Protein AF-A0A327YRJ1-F1 (afdb_monomer)

Organism: NCBI:txid1236486

Sequence (153 aa):
MKEEREKKSYSTFLKENEGKIMLAITIIFISLIMIYSNINEKEYYKKINDFQGKTVGKVYSIRLGKSSYLKYYFHDNDKKYYSEARYSEYTFDNFGKYYRVIFNEKNPSENHIYLNKEIKPDSIALTKAGFKYVIYYDYDIPTNTYIKKHKWE

Mean predicted aligned error: 8.68 Å

Structure (mmCIF, N/CA/C/O backbone):
data_AF-A0A327YRJ1-F1
#
_entry.id   AF-A0A327YRJ1-F1
#
loop_
_atom_site.group_PDB
_atom_site.id
_atom_site.type_symbol
_atom_site.label_atom_id
_atom_site.label_alt_id
_atom_site.label_comp_id
_atom_site.label_asym_id
_atom_site.label_entity_id
_atom_site.label_seq_id
_atom_site.pdbx_PDB_ins_code
_atom_site.Cartn_x
_atom_site.Cartn_y
_atom_site.Cartn_z
_atom_site.occupancy
_atom_site.B_iso_or_equiv
_atom_site.auth_seq_id
_atom_site.auth_comp_id
_atom_site.auth_asym_id
_atom_site.auth_atom_id
_atom_site.pdbx_PDB_model_num
ATOM 1 N N . MET A 1 1 ? 50.172 8.779 -47.676 1.00 62.72 1 MET A N 1
ATOM 2 C CA . MET A 1 1 ? 49.445 8.187 -48.829 1.00 62.72 1 MET A CA 1
ATOM 3 C C . MET A 1 1 ? 48.657 6.916 -48.489 1.00 62.72 1 MET A C 1
ATOM 5 O O . MET A 1 1 ? 47.507 6.835 -48.894 1.00 62.72 1 MET A O 1
ATOM 9 N N . LYS A 1 2 ? 49.219 5.917 -47.783 1.00 73.19 2 LYS A N 1
ATOM 10 C CA . LYS A 1 2 ? 48.483 4.690 -47.393 1.00 73.19 2 LYS A CA 1
ATOM 11 C C . LYS A 1 2 ? 47.362 4.972 -46.377 1.00 73.19 2 LYS A C 1
ATOM 13 O O . LYS A 1 2 ? 46.224 4.574 -46.585 1.00 73.19 2 LYS A O 1
ATOM 18 N N . GLU A 1 3 ? 47.674 5.779 -45.369 1.00 71.69 3 GLU A N 1
ATOM 19 C CA . GLU A 1 3 ? 46.765 6.141 -44.273 1.00 71.69 3 GLU A CA 1
ATOM 20 C C . GLU A 1 3 ? 45.514 6.925 -44.731 1.00 71.69 3 GLU A C 1
ATOM 22 O O . GLU A 1 3 ? 44.410 6.703 -44.241 1.00 71.69 3 GLU A O 1
ATOM 27 N N . GLU A 1 4 ? 45.646 7.811 -45.724 1.00 71.31 4 GLU A N 1
ATOM 28 C CA . GLU A 1 4 ? 44.507 8.553 -46.293 1.00 71.31 4 GLU A CA 1
ATOM 29 C C . GLU A 1 4 ? 43.560 7.654 -47.096 1.00 71.31 4 GLU A C 1
ATOM 31 O O . GLU A 1 4 ? 42.343 7.845 -47.059 1.00 71.31 4 GLU A O 1
ATOM 36 N N . ARG A 1 5 ? 44.098 6.649 -47.802 1.00 71.56 5 ARG A N 1
ATOM 37 C CA . ARG A 1 5 ? 43.279 5.667 -48.529 1.00 71.56 5 ARG A CA 1
ATOM 38 C C . ARG A 1 5 ? 42.517 4.769 -47.565 1.00 71.56 5 ARG A C 1
ATOM 40 O O . ARG A 1 5 ? 41.342 4.505 -47.794 1.00 71.56 5 ARG A O 1
ATOM 47 N N . GLU A 1 6 ? 43.158 4.359 -46.474 1.00 74.62 6 GLU A N 1
ATOM 48 C CA . GLU A 1 6 ? 42.516 3.582 -45.413 1.00 74.62 6 GLU A CA 1
ATOM 49 C C . GLU A 1 6 ? 41.383 4.385 -44.758 1.00 74.62 6 GLU A C 1
ATOM 51 O O . GLU A 1 6 ? 40.251 3.907 -44.717 1.00 74.62 6 GLU A O 1
ATOM 56 N N . LYS A 1 7 ? 41.617 5.647 -44.365 1.00 73.25 7 LYS A N 1
ATOM 57 C CA . LYS A 1 7 ? 40.568 6.529 -43.808 1.00 73.25 7 LYS A CA 1
ATOM 58 C C . LYS A 1 7 ? 39.374 6.711 -44.754 1.00 73.25 7 LYS A C 1
ATOM 60 O O . LYS A 1 7 ? 38.229 6.673 -44.306 1.00 73.25 7 LYS A O 1
ATOM 65 N N . LYS A 1 8 ? 39.621 6.868 -46.060 1.00 71.38 8 LYS A N 1
ATOM 66 C CA . LYS A 1 8 ? 38.564 6.993 -47.079 1.00 71.38 8 LYS A CA 1
ATOM 67 C C . LYS A 1 8 ? 37.799 5.680 -47.295 1.00 71.38 8 LYS A C 1
ATOM 69 O O . LYS A 1 8 ? 36.591 5.703 -47.515 1.00 71.38 8 LYS A O 1
ATOM 74 N N . SER A 1 9 ? 38.480 4.541 -47.184 1.00 79.94 9 SER A N 1
ATOM 75 C CA . SER A 1 9 ? 37.851 3.217 -47.220 1.00 79.94 9 SER A CA 1
ATOM 76 C C . SER A 1 9 ? 36.923 3.008 -46.019 1.00 79.94 9 SER A C 1
ATOM 78 O O . SER A 1 9 ? 35.780 2.592 -46.195 1.00 79.94 9 SER A O 1
ATOM 80 N N . TYR A 1 10 ? 37.374 3.357 -44.809 1.00 78.81 10 TYR A N 1
ATOM 81 C CA . TYR A 1 10 ? 36.559 3.262 -43.593 1.00 78.81 10 TYR A CA 1
ATOM 82 C C . TYR A 1 10 ? 35.337 4.182 -43.636 1.00 78.81 10 TYR A C 1
ATOM 84 O O . TYR A 1 10 ? 34.239 3.752 -43.293 1.00 78.81 10 TYR A O 1
ATOM 92 N N . SER A 1 11 ? 35.490 5.430 -44.084 1.00 76.25 11 SER A N 1
ATOM 93 C CA . SER A 1 11 ? 34.360 6.365 -44.151 1.00 76.25 11 SER A CA 1
ATOM 94 C C . SER A 1 11 ? 33.295 5.940 -45.165 1.00 76.25 11 SER A C 1
ATOM 96 O O . SER A 1 11 ? 32.104 6.126 -44.918 1.00 76.25 11 SER A O 1
ATOM 98 N N . THR A 1 12 ? 33.709 5.324 -46.276 1.00 79.69 12 THR A N 1
ATOM 99 C CA . THR A 1 12 ? 32.791 4.782 -47.288 1.00 79.69 12 THR A CA 1
ATOM 100 C C . THR A 1 12 ? 32.043 3.563 -46.743 1.00 79.69 12 THR A C 1
ATOM 102 O O . THR A 1 12 ? 30.819 3.519 -46.815 1.00 79.69 12 THR A O 1
ATOM 105 N N . PHE A 1 13 ? 32.752 2.644 -46.077 1.00 82.75 13 PHE A N 1
ATOM 106 C CA . PHE A 1 13 ? 32.151 1.482 -45.413 1.00 82.75 13 PHE A CA 1
ATOM 107 C C . PHE A 1 13 ? 31.131 1.872 -44.330 1.00 82.75 13 PHE A C 1
ATOM 109 O O . PHE A 1 13 ? 30.061 1.267 -44.239 1.00 82.75 13 PHE A O 1
ATOM 116 N N . LEU A 1 14 ? 31.449 2.886 -43.514 1.00 81.62 14 LEU A N 1
ATOM 117 C CA . LEU A 1 14 ? 30.552 3.391 -42.473 1.00 81.62 14 LEU A CA 1
ATOM 118 C C . LEU A 1 14 ? 29.273 3.985 -43.065 1.00 81.62 14 LEU A C 1
ATOM 120 O O . LEU A 1 14 ? 28.203 3.704 -42.541 1.00 81.62 14 LEU A O 1
ATOM 124 N N . LYS A 1 15 ? 29.365 4.745 -44.165 1.00 82.31 15 LYS A N 1
ATOM 125 C CA . LYS A 1 15 ? 28.189 5.289 -44.866 1.00 82.31 15 LYS A CA 1
ATOM 126 C C . LYS A 1 15 ? 27.324 4.201 -45.497 1.00 82.31 15 LYS A C 1
ATOM 128 O O . LYS A 1 15 ? 26.107 4.245 -45.379 1.00 82.31 15 LYS A O 1
ATOM 133 N N . GLU A 1 16 ? 27.935 3.205 -46.138 1.00 88.75 16 GLU A N 1
ATOM 134 C CA . GLU A 1 16 ? 27.197 2.088 -46.748 1.00 88.75 16 GLU A CA 1
ATOM 135 C C . GLU A 1 16 ? 26.468 1.222 -45.709 1.00 88.75 16 GLU A C 1
ATOM 137 O O . GLU A 1 16 ? 25.413 0.657 -45.997 1.00 88.75 16 GLU A O 1
ATOM 142 N N . ASN A 1 17 ? 27.008 1.124 -44.488 1.00 91.38 17 ASN A N 1
ATOM 143 C CA . ASN A 1 17 ? 26.457 0.295 -43.413 1.00 91.38 17 ASN A CA 1
ATOM 144 C C . ASN A 1 17 ? 25.818 1.099 -42.273 1.00 91.38 17 ASN A C 1
ATOM 146 O O . ASN A 1 17 ? 25.455 0.508 -41.254 1.00 91.38 17 ASN A O 1
ATOM 150 N N . GLU A 1 18 ? 25.636 2.410 -42.438 1.00 90.31 18 GLU A N 1
ATOM 151 C CA . GLU A 1 18 ? 25.198 3.333 -41.385 1.00 90.31 18 GLU A CA 1
ATOM 152 C C . GLU A 1 18 ? 23.911 2.852 -40.703 1.00 90.31 18 GLU A C 1
ATOM 154 O O . GLU A 1 18 ? 23.852 2.745 -39.479 1.00 90.31 18 GLU A O 1
ATOM 159 N N . GLY A 1 19 ? 22.913 2.436 -41.492 1.00 90.31 19 GLY A N 1
ATOM 160 C CA . GLY A 1 19 ? 21.649 1.912 -40.968 1.00 90.31 19 GLY A CA 1
ATOM 161 C C . GLY A 1 19 ? 21.799 0.614 -40.164 1.00 90.31 19 GLY A C 1
ATOM 162 O O . GLY A 1 19 ? 21.152 0.452 -39.132 1.00 90.31 19 GLY A O 1
ATOM 163 N N . LYS A 1 20 ? 22.684 -0.300 -40.588 1.00 92.44 20 LYS A N 1
ATOM 164 C CA . LYS A 1 20 ? 22.950 -1.558 -39.863 1.00 92.44 20 LYS A CA 1
ATOM 165 C C . LYS A 1 20 ? 23.688 -1.293 -38.553 1.00 92.44 20 LYS A C 1
ATOM 167 O O . LYS A 1 20 ? 23.373 -1.912 -37.540 1.00 92.44 20 LYS A O 1
ATOM 172 N N . ILE A 1 21 ? 24.643 -0.362 -38.574 1.00 93.81 21 ILE A N 1
ATOM 173 C CA . ILE A 1 21 ? 25.400 0.064 -37.394 1.00 93.81 21 ILE A CA 1
ATOM 174 C C . ILE A 1 21 ? 24.459 0.731 -36.387 1.00 93.81 21 ILE A C 1
ATOM 176 O O . ILE A 1 21 ? 24.454 0.352 -35.218 1.00 93.81 21 ILE A O 1
ATOM 180 N N . MET A 1 22 ? 23.607 1.656 -36.841 1.00 94.06 22 MET A N 1
ATOM 181 C CA . MET A 1 22 ? 22.606 2.306 -35.991 1.00 94.06 22 MET A CA 1
ATOM 182 C C . MET A 1 22 ? 21.644 1.293 -35.368 1.00 94.06 22 MET A C 1
ATOM 184 O O . MET A 1 22 ? 21.417 1.335 -34.161 1.00 94.06 22 MET A O 1
ATOM 188 N N . LEU A 1 23 ? 21.144 0.332 -36.150 1.00 94.81 23 LEU A N 1
ATOM 189 C CA . LEU A 1 23 ? 20.270 -0.728 -35.647 1.00 94.81 23 LEU A CA 1
ATOM 190 C C . LEU A 1 23 ? 20.965 -1.604 -34.590 1.00 94.81 23 LEU A C 1
ATOM 192 O O . LEU A 1 23 ? 20.375 -1.884 -33.546 1.00 94.81 23 LEU A O 1
ATOM 196 N N . ALA A 1 24 ? 22.224 -1.991 -34.815 1.00 95.31 24 ALA A N 1
ATOM 197 C CA . ALA A 1 24 ? 23.002 -2.752 -33.838 1.00 95.31 24 ALA A CA 1
ATOM 198 C C . ALA A 1 24 ? 23.181 -1.976 -32.521 1.00 95.31 24 ALA A C 1
ATOM 200 O O . ALA A 1 24 ? 22.971 -2.532 -31.443 1.00 95.31 24 ALA A O 1
ATOM 201 N N . ILE A 1 25 ? 23.489 -0.677 -32.602 1.00 95.62 25 ILE A N 1
ATOM 202 C CA . ILE A 1 25 ? 23.594 0.207 -31.435 1.00 95.62 25 ILE A CA 1
ATOM 203 C C . ILE A 1 25 ? 22.253 0.276 -30.689 1.00 95.62 25 ILE A C 1
ATOM 205 O O . ILE A 1 25 ? 22.221 0.108 -29.470 1.00 95.62 25 ILE A O 1
ATOM 209 N N . THR A 1 26 ? 21.134 0.457 -31.397 1.00 96.69 26 THR A N 1
ATOM 210 C CA . THR A 1 26 ? 19.794 0.492 -30.789 1.00 96.69 26 THR A CA 1
ATOM 211 C C . THR A 1 26 ? 19.466 -0.801 -30.038 1.00 96.69 26 THR A C 1
ATOM 213 O O . THR A 1 26 ? 18.987 -0.740 -28.907 1.00 96.69 26 THR A O 1
ATOM 216 N N . ILE A 1 27 ? 19.769 -1.969 -30.613 1.00 96.94 27 ILE A N 1
ATOM 217 C CA . ILE A 1 27 ? 19.542 -3.271 -29.962 1.00 96.94 27 ILE A CA 1
ATOM 218 C C . ILE A 1 27 ? 20.372 -3.400 -28.680 1.00 96.94 27 ILE A C 1
ATOM 220 O O . ILE A 1 27 ? 19.860 -3.875 -27.662 1.00 96.94 27 ILE A O 1
ATOM 224 N N . ILE A 1 28 ? 21.630 -2.949 -28.700 1.00 97.12 28 ILE A N 1
ATOM 225 C CA . ILE A 1 28 ? 22.500 -2.951 -27.516 1.00 97.12 28 ILE A CA 1
ATOM 226 C C . ILE A 1 28 ? 21.899 -2.067 -26.418 1.00 97.12 28 ILE A C 1
ATOM 228 O O . ILE A 1 28 ? 21.775 -2.514 -25.279 1.00 97.12 28 ILE A O 1
ATOM 232 N N . PHE A 1 29 ? 21.452 -0.853 -26.750 1.00 96.62 29 PHE A N 1
ATOM 233 C CA . PHE A 1 29 ? 20.815 0.041 -25.779 1.00 96.62 29 PHE A CA 1
ATOM 234 C C . PHE A 1 29 ? 19.529 -0.544 -25.189 1.00 96.62 29 PHE A C 1
ATOM 236 O O . PHE A 1 29 ? 19.354 -0.516 -23.971 1.00 96.62 29 PHE A O 1
ATOM 243 N N . ILE A 1 30 ? 18.653 -1.122 -26.016 1.00 96.69 30 ILE A N 1
ATOM 244 C CA . ILE A 1 30 ? 17.422 -1.777 -25.544 1.00 96.69 30 ILE A CA 1
ATOM 245 C C . ILE A 1 30 ? 17.765 -2.935 -24.597 1.00 96.69 30 ILE A C 1
ATOM 247 O O . ILE A 1 30 ? 17.162 -3.066 -23.532 1.00 96.69 30 ILE A O 1
ATOM 251 N N . SER A 1 31 ? 18.776 -3.735 -24.942 1.00 95.12 31 SER A N 1
ATOM 252 C CA . SER A 1 31 ? 19.245 -4.847 -24.108 1.00 95.12 31 SER A CA 1
ATOM 253 C C . SER A 1 31 ? 19.772 -4.364 -22.756 1.00 95.12 31 SER A C 1
ATOM 255 O O . SER A 1 31 ? 19.407 -4.924 -21.724 1.00 95.12 31 SER A O 1
ATOM 257 N N . LEU A 1 32 ? 20.567 -3.290 -22.737 1.00 95.62 32 LEU A N 1
ATOM 258 C CA . LEU A 1 32 ? 21.069 -2.685 -21.500 1.00 95.62 32 LEU A CA 1
ATOM 259 C C . LEU A 1 32 ? 19.932 -2.157 -20.616 1.00 95.62 32 LEU A C 1
ATOM 261 O O . LEU A 1 32 ? 19.950 -2.393 -19.409 1.00 95.62 32 LEU A O 1
ATOM 265 N N . ILE A 1 33 ? 18.923 -1.505 -21.203 1.00 95.06 33 ILE A N 1
ATOM 266 C CA . ILE A 1 33 ? 17.741 -1.018 -20.473 1.00 95.06 33 ILE A CA 1
ATOM 267 C C . ILE A 1 33 ? 16.972 -2.188 -19.845 1.00 95.06 33 ILE A C 1
ATOM 269 O O . ILE A 1 33 ? 16.608 -2.119 -18.671 1.00 95.06 33 ILE A O 1
ATOM 273 N N . MET A 1 34 ? 16.762 -3.280 -20.588 1.00 92.62 34 MET A N 1
ATOM 274 C CA . MET A 1 34 ? 16.081 -4.470 -20.064 1.00 92.62 34 MET A CA 1
ATOM 275 C C . MET A 1 34 ? 16.867 -5.133 -18.926 1.00 92.62 34 MET A C 1
ATOM 277 O O . MET A 1 34 ? 16.280 -5.493 -17.906 1.00 92.62 34 MET A O 1
ATOM 281 N N . ILE A 1 35 ? 18.192 -5.262 -19.065 1.00 94.25 35 ILE A N 1
ATOM 282 C CA . ILE A 1 35 ? 19.060 -5.816 -18.014 1.00 94.25 35 ILE A CA 1
ATOM 283 C C . ILE A 1 35 ? 18.996 -4.942 -16.759 1.00 94.25 35 ILE A C 1
ATOM 285 O O . ILE A 1 35 ? 18.766 -5.462 -15.668 1.00 94.25 35 ILE A O 1
ATOM 289 N N . TYR A 1 36 ? 19.148 -3.624 -16.912 1.00 93.94 36 TYR A N 1
ATOM 290 C CA . TYR A 1 36 ? 19.077 -2.674 -15.804 1.00 93.94 36 TYR A CA 1
ATOM 291 C C . TYR A 1 36 ? 17.726 -2.744 -15.078 1.00 93.94 36 TYR A C 1
ATOM 293 O O . TYR A 1 36 ? 17.688 -2.837 -13.852 1.00 93.94 36 TYR A O 1
ATOM 301 N N . SER A 1 37 ? 16.619 -2.782 -15.827 1.00 89.56 37 SER A N 1
ATOM 302 C CA . SER A 1 37 ? 15.274 -2.913 -15.255 1.00 89.56 37 SER A CA 1
ATOM 303 C C . SER A 1 37 ? 15.117 -4.198 -14.436 1.00 89.56 37 SER A C 1
ATOM 305 O O . SER A 1 37 ? 14.588 -4.156 -13.329 1.00 89.56 37 SER A O 1
ATOM 307 N N . ASN A 1 38 ? 15.610 -5.329 -14.949 1.00 90.50 38 ASN A N 1
ATOM 308 C CA . ASN A 1 38 ? 15.528 -6.625 -14.270 1.00 90.50 38 ASN A CA 1
ATOM 309 C C . ASN A 1 38 ? 16.385 -6.668 -12.990 1.00 90.50 38 ASN A C 1
ATOM 311 O O . ASN A 1 38 ? 15.980 -7.246 -11.983 1.00 90.50 38 ASN A O 1
ATOM 315 N N . ILE A 1 39 ? 17.569 -6.043 -13.001 1.00 92.75 39 ILE A N 1
ATOM 316 C CA . ILE A 1 39 ? 18.412 -5.920 -11.800 1.00 92.75 39 ILE A CA 1
ATOM 317 C C . ILE A 1 39 ? 17.692 -5.089 -10.734 1.00 92.75 39 ILE A C 1
ATOM 319 O O . ILE A 1 39 ? 17.546 -5.562 -9.607 1.00 92.75 39 ILE A O 1
ATOM 323 N N . ASN A 1 40 ? 17.178 -3.909 -11.096 1.00 89.50 40 ASN A N 1
ATOM 324 C CA . ASN A 1 40 ? 16.444 -3.050 -10.162 1.00 89.50 40 ASN A CA 1
ATOM 325 C C . ASN A 1 40 ? 15.220 -3.755 -9.567 1.00 89.50 40 ASN A C 1
ATOM 327 O O . ASN A 1 40 ? 14.966 -3.646 -8.369 1.00 89.50 40 ASN A O 1
ATOM 331 N N . GLU A 1 41 ? 14.463 -4.488 -10.384 1.00 87.19 41 GLU A N 1
ATOM 332 C CA . GLU A 1 41 ? 13.302 -5.245 -9.917 1.00 87.19 41 GLU A CA 1
ATOM 333 C C . GLU A 1 41 ? 13.708 -6.324 -8.902 1.00 87.19 41 GLU A C 1
ATOM 335 O O . GLU A 1 41 ? 13.120 -6.427 -7.822 1.00 87.19 41 GLU A O 1
ATOM 340 N N . LYS A 1 42 ? 14.768 -7.088 -9.194 1.00 90.25 42 LYS A N 1
ATOM 341 C CA . LYS A 1 42 ? 15.301 -8.098 -8.269 1.00 90.25 42 LYS A CA 1
ATOM 342 C C . LYS A 1 42 ? 15.792 -7.486 -6.963 1.00 90.25 42 LYS A C 1
ATOM 344 O O . LYS A 1 42 ? 15.516 -8.042 -5.902 1.00 90.25 42 LYS A O 1
ATOM 349 N N . GLU A 1 43 ? 16.504 -6.365 -7.018 1.00 90.62 43 GLU A N 1
ATOM 350 C CA . GLU A 1 43 ? 16.972 -5.664 -5.820 1.00 90.62 43 GLU A CA 1
ATOM 351 C C . GLU A 1 43 ? 15.811 -5.130 -4.980 1.00 90.62 43 GLU A C 1
ATOM 353 O O . GLU A 1 43 ? 15.820 -5.287 -3.759 1.00 90.62 43 GLU A O 1
ATOM 358 N N . TYR A 1 44 ? 14.780 -4.575 -5.622 1.00 87.75 44 TYR A N 1
ATOM 359 C CA . TYR A 1 4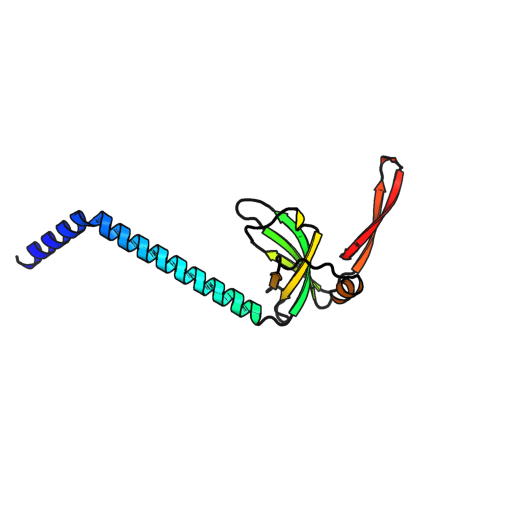4 ? 13.564 -4.117 -4.953 1.00 87.75 44 TYR A CA 1
ATOM 360 C C . TYR A 1 44 ? 12.873 -5.258 -4.199 1.00 87.75 44 TYR A C 1
ATOM 362 O O . TYR A 1 44 ? 12.614 -5.139 -3.000 1.00 87.75 44 TYR A O 1
ATOM 370 N N . TYR A 1 45 ? 12.634 -6.395 -4.861 1.00 86.69 45 TYR A N 1
ATOM 371 C CA . TYR A 1 45 ? 12.010 -7.549 -4.210 1.00 86.69 45 TYR A CA 1
ATOM 372 C C . TYR A 1 45 ? 12.905 -8.191 -3.150 1.00 86.69 45 TYR A C 1
ATOM 374 O O . TYR A 1 45 ? 12.395 -8.642 -2.127 1.00 86.69 45 TYR A O 1
ATOM 382 N N . LYS A 1 46 ? 14.229 -8.196 -3.341 1.00 90.06 46 LYS A N 1
ATOM 383 C CA . LYS A 1 46 ? 15.178 -8.643 -2.315 1.00 90.06 46 LYS A CA 1
ATOM 384 C C . LYS A 1 46 ? 15.073 -7.774 -1.061 1.00 90.06 46 LYS A C 1
ATOM 386 O O . LYS A 1 46 ? 14.860 -8.314 0.017 1.00 90.06 46 LYS A O 1
ATOM 391 N N . LYS A 1 47 ? 15.114 -6.445 -1.218 1.00 88.56 47 LYS A N 1
ATOM 392 C CA . LYS A 1 47 ? 14.949 -5.485 -0.116 1.00 88.56 47 LYS A CA 1
ATOM 393 C C . LYS A 1 47 ? 13.636 -5.710 0.633 1.00 88.56 47 LYS A C 1
ATOM 395 O O . LYS A 1 47 ? 13.612 -5.719 1.857 1.00 88.56 47 LYS A O 1
ATOM 400 N N . ILE A 1 48 ? 12.551 -5.905 -0.107 1.00 89.44 48 ILE A N 1
ATOM 401 C CA . ILE A 1 48 ? 11.219 -6.133 0.455 1.00 89.44 48 ILE A CA 1
ATOM 402 C C . ILE A 1 48 ? 11.131 -7.461 1.207 1.00 89.44 48 ILE A C 1
ATOM 404 O O . ILE A 1 48 ? 10.498 -7.521 2.255 1.00 89.44 48 ILE A O 1
ATOM 408 N N . ASN A 1 49 ? 11.772 -8.519 0.712 1.00 87.12 49 ASN A N 1
ATOM 409 C CA . ASN A 1 49 ? 11.788 -9.814 1.394 1.00 87.12 49 ASN A CA 1
ATOM 410 C C . ASN A 1 49 ? 12.507 -9.767 2.752 1.00 87.12 49 ASN A C 1
ATOM 412 O O . ASN A 1 49 ? 12.195 -10.580 3.620 1.00 87.12 49 ASN A O 1
ATOM 416 N N . ASP A 1 50 ? 13.411 -8.805 2.948 1.00 90.50 50 ASP A N 1
ATOM 417 C CA . ASP A 1 50 ? 14.113 -8.586 4.217 1.00 90.50 50 ASP A CA 1
ATOM 418 C C . ASP A 1 50 ? 13.263 -7.807 5.245 1.00 90.50 50 ASP A C 1
ATOM 420 O O . ASP A 1 50 ? 13.641 -7.689 6.414 1.00 90.50 50 ASP A O 1
ATOM 424 N N . PHE A 1 51 ? 12.101 -7.275 4.847 1.00 92.56 51 PHE A N 1
ATOM 425 C CA . PHE A 1 51 ? 11.199 -6.565 5.753 1.00 92.56 51 PHE A CA 1
ATOM 426 C C . PHE A 1 51 ? 10.526 -7.523 6.741 1.00 92.56 51 PHE A C 1
ATOM 428 O O . PHE A 1 51 ? 9.893 -8.512 6.364 1.00 92.56 51 PHE A O 1
ATOM 435 N N . GLN A 1 52 ? 10.625 -7.197 8.030 1.00 90.06 52 GLN A N 1
ATOM 436 C CA . GLN A 1 52 ? 10.057 -8.012 9.107 1.00 90.06 52 GLN A CA 1
ATOM 437 C C . GLN A 1 52 ? 8.640 -7.580 9.496 1.00 90.06 52 GLN A C 1
ATOM 439 O O . GLN A 1 52 ? 7.813 -8.438 9.820 1.00 90.06 52 GLN A O 1
ATOM 444 N N . GLY A 1 53 ? 8.334 -6.286 9.365 1.00 91.25 53 GLY A N 1
ATOM 445 C CA . GLY A 1 53 ? 7.039 -5.719 9.713 1.00 91.25 53 GLY A CA 1
ATOM 446 C C . GLY A 1 53 ? 5.947 -6.247 8.792 1.00 91.25 53 GLY A C 1
ATOM 447 O O . GLY A 1 53 ?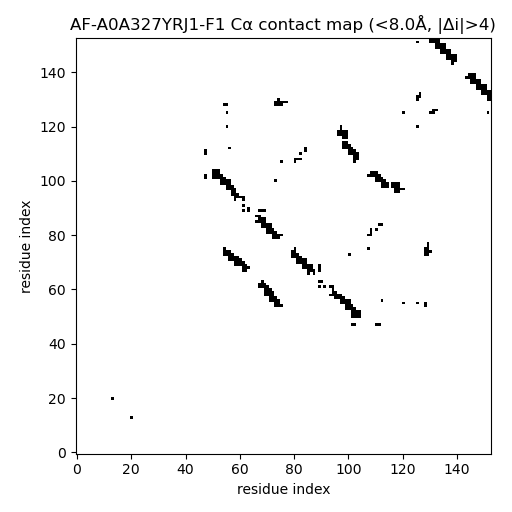 6.089 -6.244 7.566 1.00 91.25 53 GLY A O 1
ATOM 448 N N . LYS A 1 54 ? 4.843 -6.719 9.378 1.00 93.00 54 LYS A N 1
ATOM 449 C CA . LYS A 1 54 ? 3.676 -7.252 8.660 1.00 93.00 54 LYS A CA 1
ATOM 450 C C . LYS A 1 54 ? 2.409 -6.724 9.307 1.00 93.00 54 LYS A C 1
ATOM 452 O O . LYS A 1 54 ? 2.196 -6.919 10.497 1.00 93.00 54 LYS A O 1
ATOM 457 N N . THR A 1 55 ? 1.545 -6.102 8.517 1.00 94.06 55 THR A N 1
ATOM 458 C CA . THR A 1 55 ? 0.292 -5.529 9.015 1.00 94.06 55 THR A CA 1
ATOM 459 C C . THR A 1 55 ? -0.788 -5.526 7.933 1.00 94.06 55 THR A C 1
ATOM 461 O O . THR A 1 55 ? -0.613 -6.055 6.828 1.00 94.06 55 THR A O 1
ATOM 464 N N . VAL A 1 56 ? -1.934 -4.954 8.274 1.00 94.69 56 VAL A N 1
ATOM 465 C CA . VAL A 1 56 ? -3.060 -4.719 7.382 1.00 94.69 56 VAL A CA 1
ATOM 466 C C . VAL A 1 56 ? -3.007 -3.275 6.891 1.00 94.69 56 VAL A C 1
ATOM 468 O O . VAL A 1 56 ? -2.931 -2.342 7.684 1.00 94.69 56 VAL A O 1
ATOM 471 N N . GLY A 1 57 ? -3.076 -3.085 5.576 1.00 95.25 57 GLY A N 1
ATOM 472 C CA . GLY A 1 57 ? -3.254 -1.775 4.957 1.00 95.25 57 GLY A CA 1
ATOM 473 C C . GLY A 1 57 ? -4.650 -1.622 4.376 1.00 95.25 57 GLY A C 1
ATOM 474 O O . GLY A 1 57 ? -5.207 -2.583 3.844 1.00 95.25 57 GLY A O 1
ATOM 475 N N . LYS A 1 58 ? -5.203 -0.411 4.447 1.00 95.44 58 LYS A N 1
ATOM 476 C CA . LYS A 1 58 ? -6.487 -0.048 3.845 1.00 95.44 58 LYS A CA 1
ATOM 477 C C . LYS A 1 58 ? -6.279 0.889 2.669 1.00 95.44 58 LYS A C 1
ATOM 479 O O . LYS A 1 58 ? -5.596 1.908 2.782 1.00 95.44 58 LYS A O 1
ATOM 484 N N . VAL A 1 59 ? -6.930 0.577 1.558 1.00 94.31 59 VAL A N 1
ATOM 485 C CA . VAL A 1 59 ? -6.961 1.441 0.378 1.00 94.31 59 VAL A CA 1
ATOM 486 C C . VAL A 1 59 ? -7.953 2.571 0.596 1.00 94.31 59 VAL A C 1
ATOM 488 O O . VAL A 1 59 ? -9.121 2.320 0.889 1.00 94.31 59 VAL A O 1
ATOM 491 N N . TYR A 1 60 ? -7.510 3.814 0.420 1.00 93.94 60 TYR A N 1
ATOM 492 C CA . TYR A 1 60 ? -8.360 4.992 0.629 1.00 93.94 60 TYR A CA 1
ATOM 493 C C . TYR A 1 60 ? -8.466 5.903 -0.596 1.00 93.94 60 TYR A C 1
ATOM 495 O O . TYR A 1 60 ? -9.257 6.842 -0.586 1.00 93.94 60 TYR A O 1
ATOM 503 N N . SER A 1 61 ? -7.675 5.671 -1.645 1.00 92.31 61 SER A N 1
ATOM 504 C CA . SER A 1 61 ? -7.793 6.405 -2.903 1.00 92.31 61 SER A CA 1
ATOM 505 C C . SER A 1 61 ? -7.216 5.590 -4.051 1.00 92.31 61 SER A C 1
ATOM 507 O O . SER A 1 61 ? -6.194 4.923 -3.898 1.00 92.31 61 SER A O 1
ATOM 509 N N . ILE A 1 62 ? -7.870 5.664 -5.205 1.00 90.38 62 ILE A N 1
ATOM 510 C CA . ILE A 1 62 ? -7.411 5.059 -6.452 1.00 90.38 62 ILE A CA 1
ATOM 511 C C . ILE A 1 62 ? -7.518 6.124 -7.529 1.00 90.38 62 ILE A C 1
ATOM 513 O O . ILE A 1 62 ? -8.563 6.756 -7.683 1.00 90.38 62 ILE A O 1
ATOM 517 N N . ARG A 1 63 ? -6.440 6.315 -8.285 1.00 88.88 63 ARG A N 1
ATOM 518 C CA . ARG A 1 63 ? -6.471 7.069 -9.533 1.00 88.88 63 ARG A CA 1
ATOM 519 C C . ARG A 1 63 ? -6.156 6.110 -10.661 1.00 88.88 63 ARG A C 1
ATOM 521 O O . ARG A 1 63 ? -5.081 5.523 -10.671 1.00 88.88 63 ARG A O 1
ATOM 528 N N . LEU A 1 64 ? -7.085 5.981 -11.601 1.00 85.00 64 LEU A N 1
ATOM 529 C CA . LEU A 1 64 ? -6.892 5.203 -12.819 1.00 85.00 64 LEU A CA 1
ATOM 530 C C . LEU A 1 64 ? -6.423 6.118 -13.956 1.00 85.00 64 LEU A C 1
ATOM 532 O O . LEU A 1 64 ? -6.857 7.267 -14.059 1.00 85.00 64 LEU A O 1
ATOM 536 N N . GLY A 1 65 ? -5.519 5.626 -14.801 1.00 80.06 65 GLY A N 1
ATOM 537 C CA . GLY A 1 65 ? -5.042 6.340 -15.984 1.00 80.06 65 GLY A CA 1
ATOM 538 C C . GLY A 1 65 ? -3.711 5.796 -16.497 1.00 80.06 65 GLY A C 1
ATOM 539 O O . GLY A 1 65 ? -3.320 4.679 -16.179 1.00 80.06 65 GLY A O 1
ATOM 540 N N . LYS A 1 66 ? -2.970 6.613 -17.260 1.00 74.38 66 LYS A N 1
ATOM 541 C CA . LYS A 1 66 ? -1.635 6.244 -17.784 1.00 74.38 66 LYS A CA 1
ATOM 542 C C . LYS A 1 66 ? -0.624 5.878 -16.692 1.00 74.38 66 LYS A C 1
ATOM 544 O O . LYS A 1 66 ? 0.337 5.165 -16.948 1.00 74.38 66 LYS A O 1
ATOM 549 N N . SER A 1 67 ? -0.830 6.379 -15.481 1.00 76.31 67 SER A N 1
ATOM 550 C CA . SER A 1 67 ? -0.050 6.013 -14.303 1.00 76.31 67 SER A CA 1
ATOM 551 C C . SER A 1 67 ? -1.020 5.770 -13.163 1.00 76.31 67 SER A C 1
ATOM 553 O O . SER A 1 67 ? -1.200 6.627 -12.297 1.00 76.31 67 SER A O 1
ATOM 555 N N . SER A 1 68 ? -1.709 4.632 -13.231 1.00 83.75 68 SER A N 1
ATOM 556 C CA . SER A 1 68 ? -2.612 4.220 -12.169 1.00 83.75 68 SER A CA 1
ATOM 557 C C . SER A 1 68 ? -1.834 4.076 -10.864 1.00 83.75 68 SER A C 1
ATOM 559 O O . SER A 1 68 ? -0.806 3.398 -10.805 1.00 83.75 68 SER A O 1
ATOM 561 N N . TYR A 1 69 ? -2.315 4.740 -9.820 1.00 87.31 69 TYR A N 1
ATOM 562 C CA . TYR A 1 69 ? -1.759 4.614 -8.483 1.00 87.31 69 TYR A CA 1
ATOM 563 C C . TYR A 1 69 ? -2.865 4.418 -7.464 1.00 87.31 69 TYR A C 1
ATOM 565 O O . TYR A 1 69 ? -3.968 4.965 -7.564 1.00 87.31 69 TYR A O 1
ATOM 573 N N . LEU A 1 70 ? -2.525 3.641 -6.454 1.00 91.75 70 LEU A N 1
ATOM 574 C CA . LEU A 1 70 ? -3.365 3.336 -5.323 1.00 91.75 70 LEU A CA 1
ATOM 575 C C . LEU A 1 70 ? -2.695 3.916 -4.087 1.00 91.75 70 LEU A C 1
ATOM 577 O O . LEU A 1 70 ? -1.515 3.669 -3.844 1.00 91.75 70 LEU A O 1
ATOM 581 N N . LYS A 1 71 ? -3.449 4.689 -3.309 1.00 94.19 71 LYS A N 1
ATOM 582 C CA . LYS A 1 71 ? -3.001 5.192 -2.015 1.00 94.19 71 LYS A CA 1
ATOM 583 C C . LYS A 1 71 ? -3.622 4.362 -0.909 1.00 94.19 71 LYS A C 1
ATOM 585 O O . LYS A 1 71 ? -4.830 4.098 -0.899 1.00 94.19 71 LYS A O 1
ATOM 590 N N . TYR A 1 72 ? -2.782 3.977 0.033 1.00 95.50 72 TYR A N 1
ATOM 591 C CA . TYR A 1 72 ? -3.163 3.167 1.172 1.00 95.50 72 TYR A CA 1
ATOM 592 C C . TYR A 1 72 ? -2.545 3.724 2.445 1.00 95.50 72 TYR A C 1
ATOM 594 O O . TYR A 1 72 ? -1.599 4.513 2.411 1.00 95.50 72 TYR A O 1
ATOM 602 N N . TYR A 1 73 ? -3.112 3.320 3.571 1.00 96.50 73 TYR A N 1
ATOM 603 C CA . TYR A 1 73 ? -2.513 3.567 4.867 1.00 96.50 73 TYR A CA 1
ATOM 604 C C . TYR A 1 73 ? -2.513 2.303 5.707 1.00 96.50 73 TYR A C 1
ATOM 606 O O . TYR A 1 73 ? -3.332 1.407 5.502 1.00 96.50 73 TYR A O 1
ATOM 614 N N . PHE A 1 74 ? -1.610 2.256 6.669 1.00 96.50 74 PHE A N 1
ATOM 615 C CA . PHE A 1 74 ? -1.552 1.225 7.695 1.00 96.50 74 PHE A CA 1
ATOM 616 C C . PHE A 1 74 ? -1.114 1.858 9.012 1.00 96.50 74 PHE A C 1
ATOM 618 O O . PHE A 1 74 ? -0.667 3.008 9.028 1.00 96.50 74 PHE A O 1
ATOM 625 N N . HIS A 1 75 ? -1.253 1.115 10.104 1.00 95.06 75 HIS A N 1
ATOM 626 C CA . HIS A 1 75 ? -0.762 1.550 11.404 1.00 95.06 75 HIS A CA 1
ATOM 627 C C . HIS A 1 75 ? 0.393 0.670 11.870 1.00 95.06 75 HIS A C 1
ATOM 629 O O . HIS A 1 75 ? 0.414 -0.537 11.615 1.00 95.06 75 HIS A O 1
ATOM 635 N N . ASP A 1 76 ? 1.339 1.303 12.553 1.00 93.31 76 ASP A N 1
ATOM 636 C CA . ASP A 1 76 ? 2.411 0.669 13.312 1.00 93.31 76 ASP A CA 1
ATOM 637 C C . ASP A 1 76 ? 2.657 1.501 14.578 1.00 93.31 76 ASP A C 1
ATOM 639 O O . ASP A 1 76 ? 2.780 2.723 14.493 1.00 93.31 76 ASP A O 1
ATOM 643 N N . ASN A 1 77 ? 2.678 0.862 15.752 1.00 87.50 77 ASN A N 1
ATOM 644 C CA . ASN A 1 77 ? 2.905 1.523 17.047 1.00 87.50 77 ASN A CA 1
ATOM 645 C C . ASN A 1 77 ? 2.069 2.811 17.255 1.00 87.50 77 ASN A C 1
ATOM 647 O O . ASN A 1 77 ? 2.616 3.882 17.524 1.00 87.50 77 ASN A O 1
ATOM 651 N N . ASP A 1 78 ? 0.746 2.718 17.061 1.00 84.69 78 ASP A N 1
ATOM 652 C CA . ASP A 1 78 ? -0.231 3.826 17.136 1.00 84.69 78 ASP A CA 1
ATOM 653 C C . ASP A 1 78 ? -0.023 4.982 16.136 1.00 84.69 78 ASP A C 1
ATOM 655 O O . ASP A 1 78 ? -0.760 5.974 16.157 1.00 84.69 78 ASP A O 1
ATOM 659 N N . LYS A 1 79 ? 0.947 4.867 15.222 1.00 92.81 79 LYS A N 1
ATOM 660 C CA . LYS A 1 79 ? 1.190 5.834 14.151 1.00 92.81 79 LYS A CA 1
ATOM 661 C C . LYS A 1 79 ? 0.603 5.343 12.842 1.00 92.81 79 LYS A C 1
ATOM 663 O O . LYS A 1 79 ? 0.762 4.189 12.455 1.00 92.81 79 LYS A O 1
ATOM 668 N N . LYS A 1 80 ? -0.020 6.272 12.122 1.00 94.69 80 LYS A N 1
ATOM 669 C CA . LYS A 1 80 ? -0.600 6.044 10.802 1.00 94.69 80 LYS A CA 1
ATOM 670 C C . LYS A 1 80 ? 0.397 6.426 9.714 1.00 94.69 80 LYS A C 1
ATOM 672 O O . LYS A 1 80 ? 0.844 7.571 9.658 1.00 94.69 80 LYS A O 1
ATOM 677 N N . TYR A 1 81 ? 0.692 5.489 8.824 1.00 95.94 81 TYR A N 1
ATOM 678 C CA . TYR A 1 81 ? 1.603 5.665 7.698 1.00 95.94 81 TYR A CA 1
ATOM 679 C C . TYR A 1 81 ? 0.823 5.665 6.392 1.00 95.94 81 TYR A C 1
ATOM 681 O O . TYR A 1 81 ? -0.059 4.832 6.197 1.00 95.94 81 TYR A O 1
ATOM 689 N N . TYR A 1 82 ? 1.155 6.594 5.496 1.00 96.00 82 TYR A N 1
ATOM 690 C CA . TYR A 1 82 ? 0.549 6.714 4.172 1.00 96.00 82 TYR A CA 1
ATOM 691 C C . TYR A 1 82 ? 1.565 6.334 3.108 1.00 96.00 82 TYR A C 1
ATOM 693 O O . TYR A 1 82 ? 2.733 6.706 3.202 1.00 96.00 82 TYR A O 1
ATOM 701 N N . SER A 1 83 ? 1.110 5.623 2.084 1.00 95.00 83 SER A N 1
ATOM 702 C CA . SER A 1 83 ? 1.965 5.209 0.982 1.00 95.00 83 SER A CA 1
ATOM 703 C C . SER A 1 83 ? 1.183 5.090 -0.321 1.00 95.00 83 SER A C 1
ATOM 705 O O . SER A 1 83 ? -0.054 5.121 -0.345 1.00 95.00 83 SER A O 1
ATOM 707 N N . GLU A 1 84 ? 1.924 4.974 -1.416 1.00 92.69 84 GLU A N 1
ATOM 708 C CA . GLU A 1 84 ? 1.396 4.764 -2.753 1.00 92.69 84 GLU A CA 1
ATOM 709 C C . GLU A 1 84 ? 2.026 3.535 -3.404 1.00 92.69 84 GLU A C 1
ATOM 711 O O . GLU A 1 84 ? 3.205 3.237 -3.228 1.00 92.69 84 GLU A O 1
ATOM 716 N N . ALA A 1 85 ? 1.219 2.816 -4.175 1.00 88.69 85 ALA A N 1
ATOM 717 C CA . ALA A 1 85 ? 1.670 1.737 -5.033 1.00 88.69 85 ALA A CA 1
ATOM 718 C C . ALA A 1 85 ? 1.256 2.043 -6.475 1.00 88.69 85 ALA A C 1
ATOM 720 O O . ALA A 1 85 ? 0.177 2.591 -6.723 1.00 88.69 85 ALA A O 1
ATOM 721 N N . ARG A 1 86 ? 2.133 1.707 -7.426 1.00 84.75 86 ARG A N 1
ATOM 722 C CA . ARG A 1 86 ? 1.883 1.820 -8.867 1.00 84.75 86 ARG A CA 1
ATOM 723 C C . ARG A 1 86 ? 1.777 0.426 -9.456 1.00 84.75 86 ARG A C 1
ATOM 725 O O . ARG A 1 86 ? 2.776 -0.282 -9.493 1.00 84.75 86 ARG A O 1
ATOM 732 N N . TYR A 1 87 ? 0.595 0.036 -9.912 1.00 72.38 87 TYR A N 1
ATOM 733 C CA . TYR A 1 87 ? 0.414 -1.168 -10.712 1.00 72.38 87 TYR A CA 1
ATOM 734 C C . TYR A 1 87 ? -0.544 -0.864 -11.862 1.00 72.38 87 TYR A C 1
ATOM 736 O O . TYR A 1 87 ? -1.436 -0.019 -11.767 1.00 72.38 87 TYR A O 1
ATOM 744 N N . SER A 1 88 ? -0.359 -1.600 -12.949 1.00 68.50 88 SER A N 1
ATOM 745 C CA . SER A 1 88 ? -1.193 -1.557 -14.147 1.00 68.50 88 SER A CA 1
ATOM 746 C C . SER A 1 88 ? -2.579 -2.180 -13.957 1.00 68.50 88 SER A C 1
ATOM 748 O O . SER A 1 88 ? -3.487 -1.858 -14.713 1.00 68.50 88 SER A O 1
ATOM 750 N N . GLU A 1 89 ? -2.757 -3.045 -12.957 1.00 69.25 89 GLU A N 1
ATOM 751 C CA . GLU A 1 89 ? -3.935 -3.919 -12.821 1.00 69.25 89 GLU A CA 1
ATOM 752 C C . GLU A 1 89 ? -5.002 -3.397 -11.841 1.00 69.25 89 GLU A C 1
ATOM 754 O O . GLU A 1 89 ? -5.893 -4.135 -11.426 1.00 69.25 89 GLU A O 1
ATOM 759 N N . TYR A 1 90 ? -4.932 -2.127 -11.432 1.00 75.69 90 TYR A N 1
ATOM 760 C CA . TYR A 1 90 ? -5.911 -1.572 -10.495 1.00 75.69 90 TYR A CA 1
ATOM 761 C C . TYR A 1 90 ? -7.282 -1.374 -11.120 1.00 75.69 90 TYR A C 1
ATOM 763 O O . TYR A 1 90 ? -7.419 -0.817 -12.209 1.00 75.69 90 TYR A O 1
ATOM 771 N N . THR A 1 91 ? -8.303 -1.719 -10.346 1.00 79.88 91 THR A N 1
ATOM 772 C CA . THR A 1 91 ? -9.699 -1.395 -10.626 1.00 79.88 91 THR A CA 1
ATOM 773 C C . THR A 1 91 ? -10.273 -0.582 -9.470 1.00 79.88 91 THR A C 1
ATOM 775 O O . THR A 1 91 ? -9.728 -0.567 -8.362 1.00 79.88 91 THR A O 1
ATOM 778 N N . PHE A 1 92 ? -11.392 0.105 -9.703 1.00 84.12 92 PHE A N 1
ATOM 779 C CA . PHE A 1 92 ? -12.101 0.783 -8.614 1.00 84.12 92 PHE A CA 1
ATOM 780 C C . PHE A 1 92 ? -12.560 -0.190 -7.518 1.00 84.12 92 PHE A C 1
ATOM 782 O O . PHE A 1 92 ? -12.671 0.221 -6.365 1.00 84.12 92 PHE A O 1
ATOM 789 N N . ASP A 1 93 ? -12.702 -1.481 -7.828 1.00 87.25 93 ASP A N 1
ATOM 790 C CA . ASP A 1 93 ? -13.061 -2.521 -6.862 1.00 87.25 93 ASP A CA 1
ATOM 791 C C . ASP A 1 93 ? -12.009 -2.702 -5.767 1.00 87.25 93 ASP A C 1
ATOM 793 O O . ASP A 1 93 ? -12.310 -3.268 -4.720 1.00 87.25 93 ASP A O 1
ATOM 797 N N . ASN A 1 94 ? -10.772 -2.230 -5.963 1.00 89.50 94 ASN A N 1
ATOM 798 C CA . ASN A 1 94 ? -9.755 -2.273 -4.917 1.00 89.50 94 ASN A CA 1
ATOM 799 C C . ASN A 1 94 ? -10.019 -1.251 -3.788 1.00 89.50 94 ASN A C 1
ATOM 801 O O . ASN A 1 94 ? -9.394 -1.354 -2.730 1.00 89.50 94 ASN A O 1
ATOM 805 N N . PHE A 1 95 ? -10.907 -0.269 -3.990 1.00 90.88 95 PHE A N 1
ATOM 806 C CA . PHE A 1 95 ? -11.150 0.823 -3.047 1.00 90.88 95 PHE A CA 1
ATOM 807 C C . PHE A 1 95 ? -11.789 0.326 -1.746 1.00 90.88 95 PHE A C 1
ATOM 809 O O . PHE A 1 95 ? -12.684 -0.514 -1.752 1.00 90.88 95 PHE A O 1
ATOM 816 N N . GLY A 1 96 ? -11.331 0.849 -0.605 1.00 90.69 96 GLY A N 1
ATOM 817 C CA . GLY A 1 96 ? -11.867 0.509 0.717 1.00 90.69 96 GLY A CA 1
ATOM 818 C C . GLY A 1 96 ? -11.491 -0.885 1.230 1.00 90.69 96 GLY A C 1
ATOM 819 O O . GLY A 1 96 ? -11.729 -1.170 2.404 1.00 90.69 96 GLY A O 1
ATOM 820 N N . LYS A 1 97 ? -10.882 -1.727 0.389 1.00 93.00 97 LYS A N 1
ATOM 821 C CA . LYS A 1 97 ? -10.443 -3.077 0.741 1.00 93.00 97 LYS A CA 1
ATOM 822 C C . LYS A 1 97 ? -9.152 -3.078 1.553 1.00 93.00 97 LYS A C 1
ATOM 824 O O . LYS A 1 97 ? -8.396 -2.099 1.585 1.00 93.00 97 LYS A O 1
ATOM 829 N N . TYR A 1 98 ? -8.914 -4.221 2.185 1.00 94.94 98 TYR A N 1
ATOM 830 C CA . TYR A 1 98 ? -7.762 -4.477 3.031 1.00 94.94 98 TYR A CA 1
ATOM 831 C C . TYR A 1 98 ? -6.804 -5.455 2.363 1.00 94.94 98 TYR A C 1
ATOM 833 O O . TYR A 1 98 ? -7.218 -6.431 1.738 1.00 94.94 98 TYR A O 1
ATOM 841 N N . TYR A 1 99 ? -5.512 -5.202 2.530 1.00 94.25 99 TYR A N 1
ATOM 842 C CA . TYR A 1 99 ? -4.446 -6.012 1.949 1.00 94.25 99 TYR A CA 1
ATOM 843 C C . TYR A 1 99 ? -3.308 -6.171 2.943 1.00 94.25 99 TYR A C 1
ATOM 845 O O . TYR A 1 99 ? -3.157 -5.387 3.883 1.00 94.25 99 TYR A O 1
ATOM 853 N N . ARG A 1 100 ? -2.476 -7.185 2.719 1.00 93.75 100 ARG A N 1
ATOM 854 C CA . ARG A 1 100 ? -1.245 -7.345 3.488 1.00 93.75 100 ARG A CA 1
ATOM 855 C C . ARG A 1 100 ? -0.254 -6.252 3.103 1.00 93.75 100 ARG A C 1
ATOM 857 O O . ARG A 1 100 ? 0.082 -6.115 1.929 1.00 93.75 100 ARG A O 1
ATOM 864 N N . VAL A 1 101 ? 0.264 -5.557 4.107 1.00 94.00 101 VAL A N 1
ATOM 865 C CA . VAL A 1 101 ? 1.403 -4.649 3.975 1.00 94.00 101 VAL A CA 1
ATOM 866 C C . VAL A 1 101 ? 2.597 -5.271 4.675 1.00 94.00 101 VAL A C 1
ATOM 868 O O . VAL A 1 101 ? 2.466 -5.816 5.773 1.00 94.00 101 VAL A O 1
ATOM 871 N N . ILE A 1 102 ? 3.753 -5.192 4.031 1.00 94.69 102 ILE A N 1
ATOM 872 C CA . ILE A 1 102 ? 5.039 -5.465 4.659 1.00 94.69 102 ILE A CA 1
ATOM 873 C C . ILE A 1 102 ? 5.880 -4.198 4.663 1.00 94.69 102 ILE A C 1
ATOM 875 O O . ILE A 1 102 ? 5.807 -3.405 3.725 1.00 94.69 102 ILE A O 1
ATOM 879 N N . PHE A 1 103 ? 6.628 -3.975 5.734 1.00 94.88 103 PHE A N 1
ATOM 880 C CA . PHE A 1 103 ? 7.345 -2.722 5.934 1.00 94.88 103 PHE A CA 1
ATOM 881 C C . PHE A 1 103 ? 8.605 -2.913 6.772 1.00 94.88 103 PHE A C 1
ATOM 883 O O . PHE A 1 103 ? 8.739 -3.863 7.548 1.00 94.88 103 PHE A O 1
ATOM 890 N N . ASN A 1 104 ? 9.542 -1.989 6.608 1.00 94.38 104 ASN A N 1
ATOM 891 C CA . ASN A 1 104 ? 10.735 -1.913 7.432 1.00 94.38 104 ASN A CA 1
ATOM 892 C C . ASN A 1 104 ? 10.370 -1.320 8.802 1.00 94.38 104 ASN A C 1
ATOM 894 O O . ASN A 1 104 ? 10.025 -0.146 8.892 1.00 94.38 104 ASN A O 1
ATOM 898 N N . GLU A 1 105 ? 10.478 -2.093 9.881 1.00 91.69 105 GLU A N 1
ATOM 899 C CA . GLU A 1 105 ? 10.133 -1.629 11.238 1.00 91.69 105 GLU A CA 1
ATOM 900 C C . GLU A 1 105 ? 10.982 -0.432 11.697 1.00 91.69 105 GLU A C 1
ATOM 902 O O . GLU A 1 105 ? 10.516 0.410 12.461 1.00 91.69 105 GLU A O 1
ATOM 907 N N . LYS A 1 106 ? 12.218 -0.300 11.194 1.00 92.12 106 LYS A N 1
ATOM 908 C CA . LYS A 1 106 ? 13.086 0.852 11.494 1.00 92.12 106 LYS A CA 1
ATOM 909 C C . LYS A 1 106 ? 12.703 2.095 10.691 1.00 92.12 106 LYS A C 1
ATOM 911 O O . LYS A 1 106 ? 12.996 3.209 11.117 1.00 92.12 106 LYS A O 1
ATOM 916 N N . ASN A 1 107 ? 12.090 1.911 9.522 1.00 91.69 107 ASN A N 1
ATOM 917 C CA . ASN A 1 107 ? 11.649 2.992 8.647 1.00 91.69 107 ASN A CA 1
ATOM 918 C C . ASN A 1 107 ? 10.354 2.605 7.912 1.00 91.69 107 ASN A C 1
ATOM 920 O O . ASN A 1 107 ? 10.417 2.213 6.745 1.00 91.69 107 ASN A O 1
ATOM 924 N N . PRO A 1 108 ? 9.175 2.738 8.548 1.00 91.38 108 PRO A N 1
ATOM 925 C CA . PRO A 1 108 ? 7.919 2.256 7.967 1.00 91.38 108 PRO A CA 1
ATOM 926 C C . PRO A 1 108 ? 7.497 2.971 6.676 1.00 91.38 108 PRO A C 1
ATOM 928 O O . PRO A 1 108 ? 6.630 2.483 5.955 1.00 91.38 108 PRO A O 1
ATOM 931 N N . SER A 1 109 ? 8.124 4.099 6.327 1.00 89.06 109 SER A N 1
ATOM 932 C CA . SER A 1 109 ? 7.977 4.725 5.005 1.00 89.06 109 SER A CA 1
ATOM 933 C C . SER A 1 109 ? 8.478 3.821 3.869 1.00 89.06 109 SER A C 1
ATOM 935 O O . SER A 1 109 ? 8.019 3.947 2.737 1.00 89.06 109 SER A O 1
ATOM 937 N N . GLU A 1 110 ? 9.389 2.888 4.161 1.00 92.12 110 GLU A N 1
ATOM 938 C CA . GLU A 1 110 ? 9.738 1.786 3.270 1.00 92.12 110 GLU A CA 1
ATOM 939 C C . GLU A 1 110 ? 8.752 0.636 3.472 1.00 92.12 110 GLU A C 1
ATOM 941 O O . GLU A 1 110 ? 8.831 -0.128 4.436 1.00 92.12 110 GLU A O 1
ATOM 946 N N . ASN A 1 111 ? 7.801 0.523 2.553 1.00 93.56 111 ASN A N 1
ATOM 947 C CA . ASN A 1 111 ? 6.715 -0.439 2.648 1.00 93.56 111 ASN A CA 1
ATOM 948 C C . ASN A 1 111 ? 6.283 -0.940 1.268 1.00 93.56 111 ASN A C 1
ATOM 950 O O . ASN A 1 111 ? 6.632 -0.381 0.226 1.00 93.56 111 ASN A O 1
ATOM 954 N N . HIS A 1 112 ? 5.532 -2.034 1.282 1.00 92.81 112 HIS A N 1
ATOM 955 C CA . HIS A 1 112 ? 4.973 -2.667 0.103 1.00 92.81 112 HIS A CA 1
ATOM 956 C C . HIS A 1 112 ? 3.624 -3.310 0.433 1.00 92.81 112 HIS A C 1
ATOM 958 O O . HIS A 1 112 ? 3.473 -3.966 1.465 1.00 92.81 112 HIS A O 1
ATOM 964 N N . ILE A 1 113 ? 2.651 -3.159 -0.464 1.00 91.56 113 ILE A N 1
ATOM 965 C CA . ILE A 1 113 ? 1.303 -3.718 -0.337 1.00 91.56 113 ILE A CA 1
ATOM 966 C C . ILE A 1 113 ? 1.091 -4.836 -1.363 1.00 91.56 113 ILE A C 1
ATOM 968 O O . ILE A 1 113 ? 1.242 -4.631 -2.564 1.00 91.56 113 ILE A O 1
ATOM 972 N N . TYR A 1 114 ? 0.706 -6.023 -0.894 1.00 87.06 114 TYR A N 1
ATOM 973 C CA . TYR A 1 114 ? 0.420 -7.171 -1.757 1.00 87.06 114 TYR A CA 1
ATOM 974 C C . TYR A 1 114 ? -1.055 -7.205 -2.153 1.00 87.06 114 TYR A C 1
ATOM 976 O O . TYR A 1 114 ? -1.910 -7.674 -1.401 1.00 87.06 114 TYR A O 1
ATOM 984 N N . LEU A 1 115 ? -1.345 -6.729 -3.361 1.00 77.12 115 LEU A N 1
ATOM 985 C CA . LEU A 1 115 ? -2.715 -6.535 -3.850 1.00 77.12 115 LEU A CA 1
ATOM 986 C C . LEU A 1 115 ? -3.346 -7.793 -4.462 1.00 77.12 115 LEU A C 1
ATOM 988 O O . LEU A 1 115 ? -4.564 -7.905 -4.523 1.00 77.12 115 LEU A O 1
ATOM 992 N N . ASN A 1 116 ? -2.531 -8.789 -4.812 1.00 74.06 116 ASN A N 1
ATOM 993 C CA . ASN A 1 116 ? -2.992 -10.131 -5.185 1.00 74.06 116 ASN A CA 1
ATOM 994 C C . ASN A 1 116 ? -3.535 -10.943 -3.993 1.00 74.06 116 ASN A C 1
ATOM 996 O O . ASN A 1 116 ? -3.961 -12.084 -4.158 1.00 74.06 116 ASN A O 1
ATOM 1000 N N . LYS A 1 117 ? -3.489 -10.377 -2.783 1.00 69.25 117 LYS A N 1
ATOM 1001 C CA . LYS A 1 117 ? -3.925 -11.002 -1.535 1.00 69.25 117 LYS A CA 1
ATOM 1002 C C . LYS A 1 117 ? -4.877 -10.061 -0.804 1.00 69.25 117 LYS A C 1
ATOM 1004 O O . LYS A 1 117 ? -4.538 -9.561 0.271 1.00 69.25 117 LYS A O 1
ATOM 1009 N N . GLU A 1 118 ? -6.048 -9.799 -1.397 1.00 84.81 118 GLU A N 1
ATOM 1010 C CA . GLU A 1 118 ? -7.154 -9.200 -0.638 1.00 84.81 118 GLU A CA 1
ATOM 1011 C C . GLU A 1 118 ? -7.364 -10.033 0.628 1.00 84.81 118 GLU A C 1
ATOM 1013 O O . GLU A 1 118 ? -7.437 -11.263 0.582 1.00 84.81 118 GLU A O 1
ATOM 1018 N N . ILE A 1 119 ? -7.436 -9.353 1.765 1.00 90.62 119 ILE A N 1
ATOM 1019 C CA . ILE A 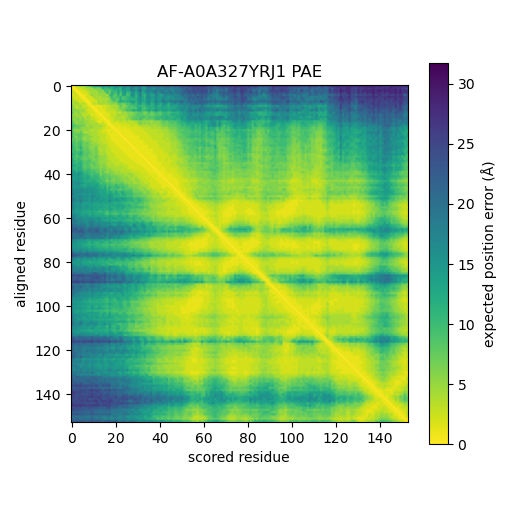1 119 ? -7.759 -9.971 3.041 1.00 90.62 119 ILE A CA 1
ATOM 1020 C C . ILE A 1 119 ? -9.078 -9.408 3.548 1.00 90.62 119 ILE A C 1
ATOM 1022 O O . ILE A 1 119 ? -9.386 -8.229 3.381 1.00 90.62 119 ILE A O 1
ATOM 1026 N N . LYS A 1 120 ? -9.848 -10.269 4.208 1.00 91.88 120 LYS A N 1
ATOM 1027 C CA . LYS A 1 120 ? -11.063 -9.901 4.937 1.00 91.88 120 LYS A CA 1
ATOM 1028 C C . LYS A 1 120 ? -10.764 -10.025 6.430 1.00 91.88 120 LYS A C 1
ATOM 1030 O O . LYS A 1 120 ? -11.109 -11.047 7.020 1.00 91.88 120 LYS A O 1
ATOM 1035 N N . PRO A 1 121 ? -10.012 -9.074 7.013 1.00 90.69 121 PRO A N 1
ATOM 1036 C CA . PRO A 1 121 ? -9.636 -9.150 8.414 1.00 90.69 121 PRO A CA 1
ATOM 1037 C C . PRO A 1 121 ? -10.894 -9.050 9.277 1.00 90.69 121 PRO A C 1
ATOM 1039 O O . PRO A 1 121 ? -11.776 -8.231 9.015 1.00 90.69 121 PRO A O 1
ATOM 1042 N N . ASP A 1 122 ? -10.973 -9.8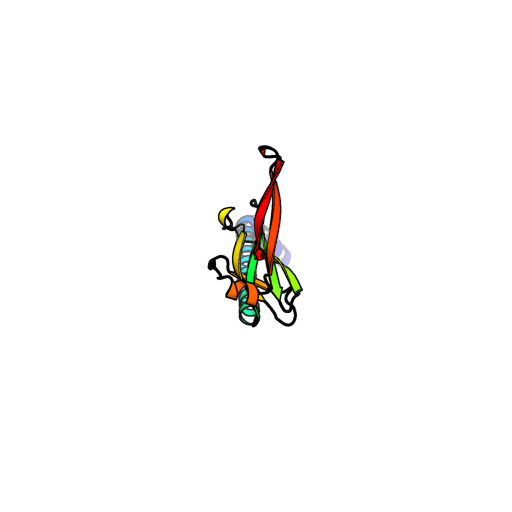91 10.302 1.00 93.00 122 ASP A N 1
ATOM 1043 C CA . ASP A 1 122 ? -11.984 -9.733 11.338 1.00 93.00 122 ASP A CA 1
ATOM 1044 C C . ASP A 1 122 ? -11.669 -8.508 12.219 1.00 93.00 122 ASP A C 1
ATOM 1046 O O . ASP A 1 122 ? -10.604 -7.884 12.129 1.00 93.00 122 ASP A O 1
ATOM 1050 N N . SER A 1 123 ? -12.612 -8.143 13.086 1.00 91.19 123 SER A N 1
ATOM 1051 C CA . SER A 1 123 ? -12.460 -7.003 13.993 1.00 91.19 123 SER A CA 1
ATOM 1052 C C . SER A 1 123 ? -11.2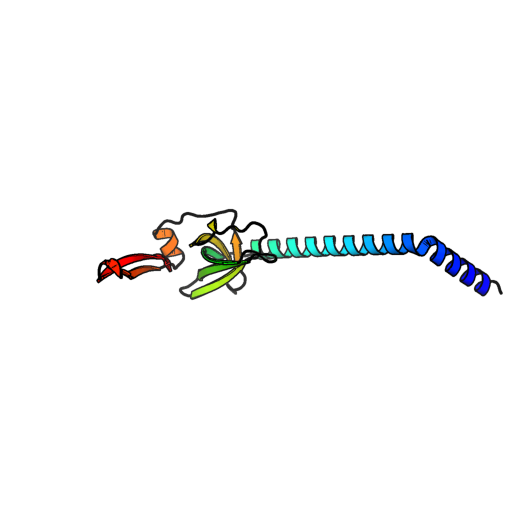23 -7.121 14.891 1.00 91.19 123 SER A C 1
ATOM 1054 O O . SER A 1 123 ? -10.586 -6.114 15.182 1.00 91.19 123 SER A O 1
ATOM 1056 N N . ILE A 1 124 ? -10.853 -8.340 15.304 1.00 92.81 124 ILE A N 1
ATOM 1057 C CA . ILE A 1 124 ? -9.697 -8.587 16.178 1.00 92.81 124 ILE A CA 1
ATOM 1058 C C . ILE A 1 124 ? -8.399 -8.306 15.417 1.00 92.81 124 ILE A C 1
ATOM 1060 O O . ILE A 1 124 ? -7.501 -7.650 15.943 1.00 92.81 124 ILE A O 1
ATOM 1064 N N . ALA A 1 125 ? -8.298 -8.774 14.174 1.00 92.62 125 ALA A N 1
ATOM 1065 C CA . ALA A 1 125 ? -7.170 -8.529 13.290 1.00 92.62 125 ALA A CA 1
ATOM 1066 C C . ALA A 1 125 ? -7.028 -7.039 12.965 1.00 92.62 125 ALA A C 1
ATOM 1068 O O . ALA A 1 125 ? -5.912 -6.525 12.977 1.00 92.62 125 ALA A O 1
ATOM 1069 N N . LEU A 1 126 ? -8.140 -6.333 12.740 1.00 94.38 126 LEU A N 1
ATOM 1070 C CA . LEU A 1 126 ? -8.137 -4.884 12.528 1.00 94.38 126 LEU A CA 1
ATOM 1071 C C . LEU A 1 126 ? -7.649 -4.129 13.767 1.00 94.38 126 LEU A C 1
ATOM 1073 O O . LEU A 1 126 ? -6.756 -3.294 13.646 1.00 94.38 126 LEU A O 1
ATOM 1077 N N . THR A 1 127 ? -8.153 -4.464 14.957 1.00 93.38 127 THR A N 1
ATOM 1078 C CA . THR A 1 127 ? -7.688 -3.851 16.210 1.00 93.38 127 THR A CA 1
ATOM 1079 C C . THR A 1 127 ? -6.211 -4.135 16.477 1.00 93.38 127 THR A C 1
ATOM 1081 O O . THR A 1 127 ? -5.471 -3.219 16.824 1.00 93.38 127 THR A O 1
ATOM 1084 N N . LYS A 1 128 ? -5.743 -5.371 16.255 1.00 92.12 128 LYS A N 1
ATOM 1085 C CA . LYS A 1 128 ? -4.312 -5.714 16.361 1.00 92.12 128 LYS A CA 1
ATOM 1086 C C . LYS A 1 128 ? -3.451 -4.956 15.353 1.00 92.12 128 LYS A C 1
ATOM 1088 O O . LYS A 1 128 ? -2.317 -4.620 15.664 1.00 92.12 128 LYS A O 1
ATOM 1093 N N . ALA A 1 129 ? -3.990 -4.676 14.170 1.00 93.06 129 ALA A N 1
ATOM 1094 C CA . ALA A 1 129 ? -3.341 -3.866 13.147 1.00 93.06 129 ALA A CA 1
ATOM 1095 C C . ALA A 1 129 ? -3.468 -2.350 13.395 1.00 93.06 129 ALA A C 1
ATOM 1097 O O . ALA A 1 129 ? -3.158 -1.573 12.499 1.00 93.06 129 ALA A O 1
ATOM 1098 N N . GLY A 1 130 ? -3.944 -1.922 14.572 1.00 93.69 130 GLY A N 1
ATOM 1099 C CA . GLY A 1 130 ? -4.031 -0.518 14.982 1.00 93.69 130 GLY A CA 1
ATOM 1100 C C . GLY A 1 130 ? -5.269 0.235 14.489 1.00 93.69 130 GLY A C 1
ATOM 1101 O O . GLY A 1 130 ? -5.412 1.420 14.786 1.00 93.69 130 GLY A O 1
ATOM 1102 N N . PHE A 1 131 ? -6.190 -0.427 13.780 1.00 94.44 131 PHE A N 1
ATOM 1103 C CA . PHE A 1 131 ? -7.434 0.207 13.350 1.00 94.44 131 PHE A CA 1
ATOM 1104 C C . PHE A 1 131 ? -8.414 0.349 14.510 1.00 94.44 131 PHE A C 1
ATOM 1106 O O . PHE A 1 131 ? -8.634 -0.574 15.301 1.00 94.44 131 PHE A O 1
ATOM 1113 N N . LYS A 1 132 ? -9.079 1.498 14.557 1.00 93.00 132 LYS A N 1
ATOM 1114 C CA . LYS A 1 132 ? -10.093 1.821 15.557 1.00 93.00 132 LYS A CA 1
ATOM 1115 C C . LYS A 1 132 ? -11.475 1.749 14.931 1.00 93.00 132 LYS A C 1
ATOM 1117 O O . LYS A 1 132 ? -11.696 2.200 13.806 1.00 93.00 132 LYS A O 1
ATOM 1122 N N . TYR A 1 133 ? -12.413 1.173 15.675 1.00 92.00 133 TYR A N 1
ATOM 1123 C CA . TYR A 1 133 ? -13.815 1.175 15.286 1.00 92.00 133 TYR A CA 1
ATOM 1124 C C . TYR A 1 133 ? -14.423 2.536 15.613 1.00 92.00 133 TYR A C 1
ATOM 1126 O O . TYR A 1 133 ? -14.473 2.937 16.776 1.00 92.00 133 TYR A O 1
ATOM 1134 N N . VAL A 1 134 ? -14.880 3.247 14.589 1.00 91.44 134 VAL A N 1
ATOM 1135 C CA . VAL A 1 134 ? -15.422 4.599 14.706 1.00 91.44 134 VAL A CA 1
ATOM 1136 C C . VAL A 1 134 ? -16.908 4.575 14.377 1.00 91.44 134 VAL A C 1
ATOM 1138 O O . VAL A 1 134 ? -17.338 4.080 13.330 1.00 91.44 134 VAL A O 1
ATOM 1141 N N . ILE A 1 135 ? -17.694 5.141 15.289 1.00 92.62 135 ILE A N 1
ATOM 1142 C CA . ILE A 1 135 ? -19.111 5.431 15.090 1.00 92.62 135 ILE A CA 1
ATOM 1143 C C . ILE A 1 135 ? -19.211 6.886 14.647 1.00 92.62 135 ILE A C 1
ATOM 1145 O O . ILE A 1 135 ? -18.668 7.769 15.307 1.00 92.62 135 ILE A O 1
ATOM 1149 N N . TYR A 1 136 ? -19.910 7.131 13.547 1.00 91.31 136 TYR A N 1
ATOM 1150 C CA . TYR A 1 136 ? -20.188 8.479 13.062 1.00 91.31 136 TYR A CA 1
ATOM 1151 C C . TYR A 1 136 ? -21.654 8.593 12.649 1.00 91.31 136 TYR A C 1
ATOM 1153 O O . TYR A 1 136 ? -22.368 7.591 12.604 1.00 91.31 136 TYR A O 1
ATOM 1161 N N . TYR A 1 137 ? -22.113 9.813 12.397 1.00 92.19 137 TYR A N 1
ATOM 1162 C CA . TYR A 1 137 ? -23.502 10.088 12.058 1.00 92.19 137 TYR A CA 1
ATOM 1163 C C . TYR A 1 137 ? -23.550 10.902 10.772 1.00 92.19 137 TYR A C 1
ATOM 1165 O O . TYR A 1 137 ? -22.988 11.994 10.723 1.00 92.19 137 TYR A O 1
ATOM 1173 N N . ASP A 1 138 ? -24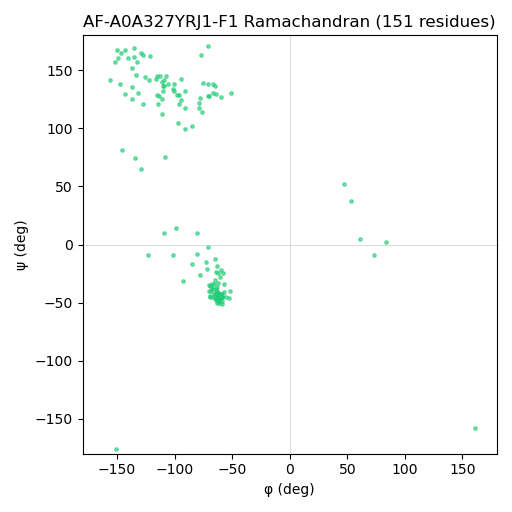.217 10.366 9.753 1.00 91.75 138 ASP A N 1
ATOM 1174 C CA . ASP A 1 138 ? -24.516 11.102 8.527 1.00 91.75 138 ASP A CA 1
ATOM 1175 C C . ASP A 1 138 ? -25.873 11.779 8.684 1.00 91.75 138 ASP A C 1
ATOM 1177 O O . ASP A 1 138 ? -26.840 11.150 9.119 1.00 91.75 138 ASP A O 1
ATOM 1181 N N . TYR A 1 139 ? -25.946 13.063 8.347 1.00 92.06 139 TYR A N 1
ATOM 1182 C CA . TYR A 1 139 ? -27.209 13.786 8.348 1.00 92.06 139 TYR A CA 1
ATOM 1183 C C . TYR A 1 139 ? -28.002 13.452 7.080 1.00 92.06 139 TYR A C 1
ATOM 1185 O O . TYR A 1 139 ? -27.523 13.661 5.965 1.00 92.06 139 TYR A O 1
ATOM 1193 N N . ASP A 1 140 ? -29.210 12.928 7.262 1.00 92.75 140 ASP A N 1
ATOM 1194 C CA . ASP A 1 140 ? -30.126 12.560 6.191 1.00 92.75 140 ASP A CA 1
ATOM 1195 C C . ASP A 1 140 ? -31.144 13.679 5.959 1.00 92.75 140 ASP A C 1
ATOM 1197 O O . ASP A 1 140 ? -32.081 13.874 6.737 1.00 92.75 140 ASP A O 1
ATOM 1201 N N . ILE A 1 141 ? -30.934 14.430 4.875 1.00 91.94 141 ILE A N 1
ATOM 1202 C CA . ILE A 1 141 ? -31.741 15.603 4.515 1.00 91.94 141 ILE A CA 1
ATOM 1203 C C . ILE A 1 141 ? -33.231 15.240 4.338 1.00 91.94 141 ILE A C 1
ATOM 1205 O O . ILE A 1 141 ? -34.056 15.927 4.939 1.00 91.94 141 ILE A O 1
ATOM 1209 N N . PRO A 1 142 ? -33.613 14.183 3.582 1.00 92.50 142 PRO A N 1
ATOM 1210 C CA . PRO A 1 142 ? -35.010 13.770 3.437 1.00 92.50 142 PRO A CA 1
ATOM 1211 C C . PRO A 1 142 ? -35.774 13.569 4.748 1.00 92.50 142 PRO A C 1
ATOM 1213 O O . PRO A 1 142 ? -36.950 13.915 4.825 1.00 92.50 142 PRO A O 1
ATOM 1216 N N . THR A 1 143 ? -35.131 12.993 5.765 1.00 91.12 143 THR A N 1
ATOM 1217 C CA . THR A 1 143 ? -35.799 12.646 7.030 1.00 91.12 143 THR A CA 1
ATOM 1218 C C . THR A 1 143 ? -35.528 13.645 8.148 1.00 91.12 143 THR A C 1
ATOM 1220 O O . THR A 1 143 ? -36.173 13.566 9.189 1.00 91.12 143 THR A O 1
ATOM 1223 N N . ASN A 1 144 ? -34.606 14.594 7.945 1.00 91.38 144 ASN A N 1
ATOM 1224 C CA . ASN A 1 144 ? -34.103 15.501 8.977 1.00 91.38 144 ASN A CA 1
ATOM 1225 C C . ASN A 1 144 ? -33.595 14.741 10.221 1.00 91.38 144 ASN A C 1
ATOM 1227 O O . ASN A 1 144 ? -33.797 15.167 11.360 1.00 91.38 144 ASN A O 1
ATOM 1231 N N . THR A 1 145 ? -32.955 13.585 10.013 1.00 93.38 145 THR A N 1
ATOM 1232 C CA . THR A 1 145 ? -32.414 12.754 11.099 1.00 93.38 145 THR A CA 1
ATOM 1233 C C . THR A 1 145 ? -30.947 12.408 10.887 1.00 93.38 145 THR A C 1
ATOM 1235 O O . THR A 1 145 ? -30.400 12.535 9.796 1.00 93.38 145 THR A O 1
ATOM 1238 N N . TYR A 1 146 ? -30.289 11.971 11.961 1.00 92.75 146 TYR A N 1
ATOM 1239 C CA . TYR A 1 146 ? -28.922 11.469 11.911 1.00 92.75 146 TYR A CA 1
ATOM 1240 C C . TYR A 1 146 ? -28.923 9.946 11.809 1.00 92.75 146 TYR A C 1
ATOM 1242 O O . TYR A 1 146 ? -29.396 9.250 12.709 1.00 92.75 146 TYR A O 1
ATOM 1250 N N . ILE A 1 147 ? -28.330 9.421 10.741 1.00 92.75 147 ILE A N 1
ATOM 1251 C CA . ILE A 1 147 ? -28.156 7.988 10.534 1.00 92.75 147 ILE A CA 1
ATOM 1252 C C . ILE A 1 147 ? -26.813 7.574 11.121 1.00 92.75 147 ILE A C 1
ATOM 1254 O O . ILE A 1 147 ? -25.752 7.995 10.660 1.00 92.75 147 ILE A O 1
ATOM 1258 N N . LYS A 1 148 ? -26.858 6.697 12.126 1.00 93.94 148 LYS A N 1
ATOM 1259 C CA . LYS A 1 14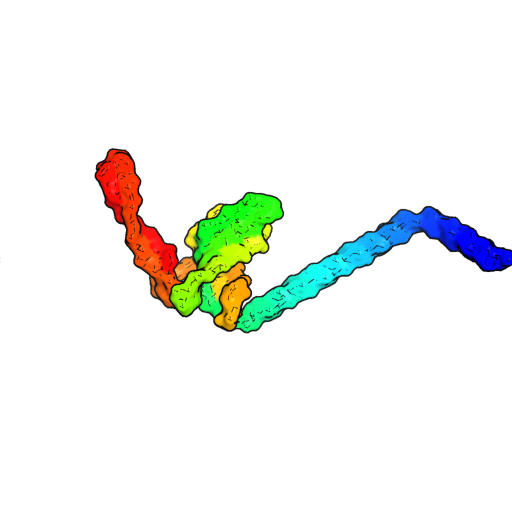8 ? -25.663 6.079 12.698 1.00 93.94 148 LYS A CA 1
ATOM 1260 C C . LYS A 1 148 ? -24.965 5.206 11.652 1.00 93.94 148 LYS A C 1
ATOM 1262 O O . LYS A 1 148 ? -25.578 4.335 11.035 1.00 93.94 148 LYS A O 1
ATOM 1267 N N . LYS A 1 149 ? -23.664 5.411 11.494 1.00 92.56 149 LYS A N 1
ATOM 1268 C CA . LYS A 1 149 ? -22.780 4.677 10.593 1.00 92.56 149 LYS A CA 1
ATOM 1269 C C . LYS A 1 149 ? -21.545 4.183 11.333 1.00 92.56 149 LYS A C 1
ATOM 1271 O O . LYS A 1 149 ? -21.224 4.614 12.443 1.00 92.56 149 LYS A O 1
ATOM 1276 N N . HIS A 1 150 ? -20.851 3.257 10.68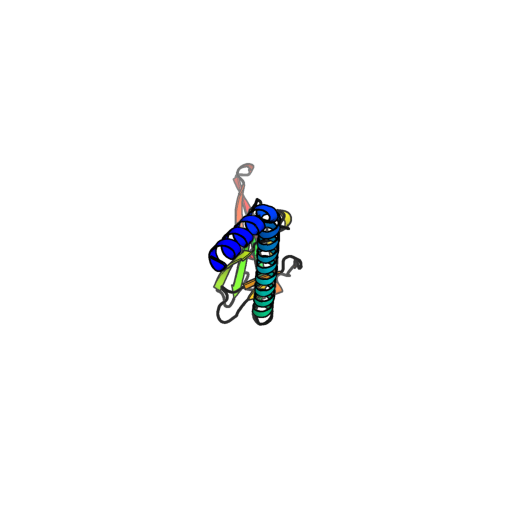7 1.00 89.38 150 HIS A N 1
ATOM 1277 C CA . HIS A 1 150 ? -19.718 2.546 11.252 1.00 89.38 150 HIS A CA 1
ATOM 1278 C C . HIS A 1 150 ? -18.596 2.443 10.228 1.00 89.38 150 HIS A C 1
ATOM 1280 O O . HI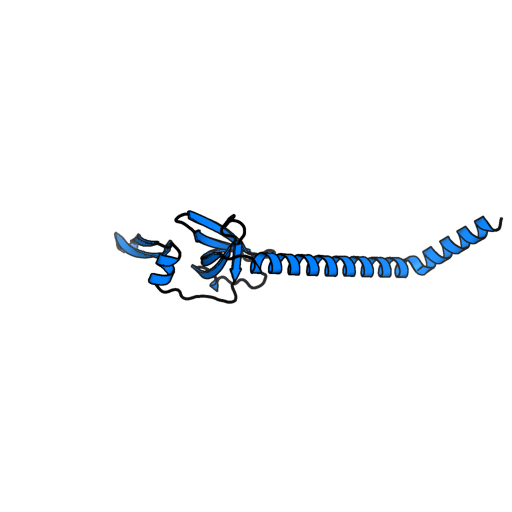S A 1 150 ? -18.842 2.122 9.066 1.00 89.38 150 HIS A O 1
ATOM 1286 N N . LYS A 1 151 ? -17.360 2.696 10.660 1.00 88.25 151 LYS A N 1
ATOM 1287 C CA . LYS A 1 151 ? -16.163 2.488 9.841 1.00 88.25 151 LYS A CA 1
ATOM 1288 C C . LYS A 1 151 ? -14.961 2.124 10.705 1.00 88.25 151 LYS A C 1
ATOM 1290 O O . LYS A 1 151 ? -14.925 2.411 11.896 1.00 88.25 151 LYS A O 1
ATOM 1295 N N . TRP A 1 152 ? -13.966 1.528 10.065 1.00 91.12 152 TRP A N 1
ATOM 1296 C CA . TRP A 1 152 ? -12.635 1.321 10.630 1.00 91.12 152 TRP A CA 1
ATOM 1297 C C . TRP A 1 152 ? -11.670 2.375 10.092 1.00 91.12 152 TRP A C 1
ATOM 1299 O O . TRP A 1 152 ? -11.627 2.582 8.867 1.00 91.12 152 TRP A O 1
ATOM 1309 N N . GLU A 1 153 ? -10.899 2.995 10.987 1.00 85.94 153 GLU A N 1
ATOM 1310 C CA . GLU A 1 153 ? -9.894 4.030 10.684 1.00 85.94 153 GLU A CA 1
ATOM 1311 C C . GLU A 1 153 ? -8.531 3.786 11.319 1.00 85.94 153 GLU A C 1
ATOM 1313 O O . GLU A 1 153 ? -8.481 3.155 12.394 1.00 85.94 153 GLU A O 1
#

Nearest PDB structures (foldseek):
  2q2h-assembly1_B  TM=5.828E-01  e=1.018E-01  Agrobacterium fabrum str. C58
  6kab-assembly1_B  TM=3.246E-01  e=9.117E-02  Plasmodium falciparum NF54
  6ka6-assembly2_D  TM=3.315E-01  e=1.973E-01  Plasmodium falciparum NF54
  1w3s-assembly1_A  TM=4.694E-01  e=1.361E+00  Deinococcus radiodurans R1 = ATCC 13939 = DSM 20539
  7stb-assembly1_H  TM=3.255E-01  e=9.379E+00  Saccharomyces cerevisiae S288C

pLDDT: mean 89.07, std 7.23, range [62.72, 97.12]

Secondary structure (DSSP, 8-state):
-HHHHHHHHHHHHHHHTHHHHHHHHHHHHHHHHHHHHHHHHHHHHHHHHT--EEEEEEEEEEE-STT-EEEEEEEETTEEEEEEEE-TT--GGGTT-EEEEEEETTEEEEEEEEEEEEE---HHHHHHTT--EEEEEEEETTTTEEEEEEEE-

Solvent-accessible surface area (backbone atoms only — not comparable to full-atom values): 8776 Å² total; per-residue (Å²): 116,70,67,60,53,50,53,53,50,52,54,51,52,47,64,79,38,40,70,60,52,50,50,53,52,50,53,52,51,53,52,50,52,53,52,52,52,52,51,53,50,52,51,52,53,50,58,55,70,71,34,77,34,72,42,52,24,38,27,80,44,75,46,85,64,100,75,24,36,38,32,34,35,34,38,56,95,91,39,79,46,76,49,76,48,77,50,92,82,74,55,78,83,55,55,71,40,35,23,43,26,38,19,29,79,92,45,62,88,49,60,50,72,45,74,95,43,73,46,87,71,51,74,67,55,37,45,74,26,58,36,42,85,42,79,49,67,48,77,38,76,94,76,75,43,74,45,81,44,78,48,78,86

Radius of gyration: 27.31 Å; Cα contacts (8 Å, |Δi|>4): 212; chains: 1; bounding box: 85×27×66 Å

Foldseek 3Di:
DVVVVVVVVVVVVCVVCVVVVVVVVVVVVVVVVVVVVVVVVVVLVVVQVPFPDKAKKFWADWDDDPWTKTKIWFDDPLDIDIDIDTDPPDDPVSHGWIFMKTAHPVDRNRIDTDSVGTDDDDPVRLVVRNWDKDWDWDQDPVVRDTDIDIDID